Protein AF-A0A1G8UGT9-F1 (afdb_monomer_lite)

pLDDT: mean 77.92, std 15.44, range [37.56, 92.5]

Secondary structure (DSSP, 8-state):
--------SEEEEEEBSSS--EEEEEE-TTS-B-STTS-HHHHHHHHHHHHTBTTTBPPPEEEE--------

Radius of gyration: 13.97 Å; chains: 1; bounding box: 35×25×42 Å

Structure (mmCIF, N/CA/C/O backbone):
data_AF-A0A1G8UGT9-F1
#
_entry.id   AF-A0A1G8UGT9-F1
#
loop_
_atom_site.group_PDB
_atom_site.id
_atom_site.type_symbol
_atom_site.label_atom_id
_atom_site.label_alt_id
_atom_site.label_comp_id
_atom_site.label_asym_id
_atom_site.label_entity_id
_atom_site.label_seq_id
_atom_site.pdbx_PDB_ins_code
_atom_site.Cartn_x
_atom_site.Cartn_y
_atom_site.Cartn_z
_atom_site.occupancy
_atom_site.B_iso_or_equiv
_atom_site.auth_seq_id
_atom_site.auth_comp_id
_atom_site.auth_asym_id
_atom_site.auth_atom_id
_atom_site.pdbx_PDB_model_num
ATOM 1 N N . MET A 1 1 ? -22.349 8.343 21.849 1.00 42.84 1 MET A N 1
ATOM 2 C CA . MET A 1 1 ? -21.511 7.125 21.906 1.00 42.84 1 MET A CA 1
ATOM 3 C C . MET A 1 1 ? -20.408 7.266 20.860 1.00 42.84 1 MET A C 1
ATOM 5 O O . MET A 1 1 ? -20.677 7.074 19.683 1.00 42.84 1 MET A O 1
ATOM 9 N N . MET A 1 2 ? -19.212 7.718 21.248 1.00 45.81 2 MET A N 1
ATOM 10 C CA . MET A 1 2 ? -18.072 7.850 20.328 1.00 45.81 2 MET A CA 1
ATOM 11 C C . MET A 1 2 ? -17.411 6.481 20.177 1.00 45.81 2 MET A C 1
ATOM 13 O O . MET A 1 2 ? -16.824 5.963 21.123 1.00 45.81 2 MET A O 1
ATOM 17 N N . ARG A 1 3 ? -17.557 5.870 18.999 1.00 48.62 3 ARG A N 1
ATOM 18 C CA . ARG A 1 3 ? -16.822 4.660 18.627 1.00 48.62 3 ARG A CA 1
ATOM 19 C C . ARG A 1 3 ? -15.344 5.053 18.542 1.00 48.62 3 ARG A C 1
ATOM 21 O O . ARG A 1 3 ? -15.000 5.912 17.735 1.00 48.62 3 ARG A O 1
ATOM 28 N N . ALA A 1 4 ? -14.505 4.493 19.416 1.00 51.78 4 ALA A N 1
ATOM 29 C CA . ALA A 1 4 ? -13.057 4.675 19.352 1.00 51.78 4 ALA A CA 1
ATOM 30 C C . ALA A 1 4 ? -12.567 4.321 17.935 1.00 51.78 4 ALA A C 1
ATOM 32 O O . ALA A 1 4 ? -13.132 3.400 17.331 1.00 51.78 4 ALA A O 1
ATOM 33 N N . PRO A 1 5 ? -11.568 5.030 17.375 1.00 50.41 5 PRO A N 1
ATOM 34 C CA . PRO A 1 5 ? -11.024 4.665 16.078 1.00 50.41 5 PRO A CA 1
ATOM 35 C C . PRO A 1 5 ? -10.462 3.253 16.210 1.00 50.41 5 PRO A C 1
ATOM 37 O O . PRO A 1 5 ? -9.481 3.027 16.9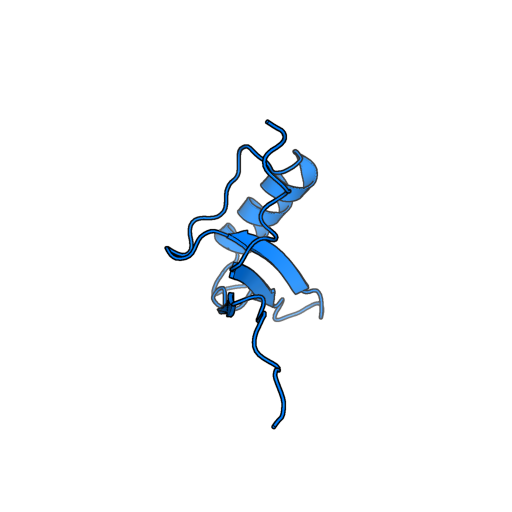19 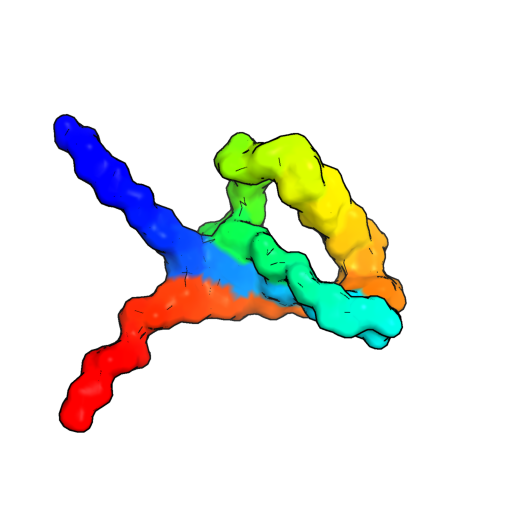1.00 50.41 5 PRO A O 1
ATOM 40 N N . VAL A 1 6 ? -11.131 2.291 15.576 1.00 57.28 6 VAL A N 1
ATOM 41 C CA . VAL A 1 6 ? -10.632 0.926 15.455 1.00 57.28 6 VAL A CA 1
ATOM 42 C C . VAL A 1 6 ? -9.319 1.073 14.703 1.00 57.28 6 VAL A C 1
ATOM 44 O O . VAL A 1 6 ? -9.322 1.397 13.515 1.00 57.28 6 VAL A O 1
ATOM 47 N N . LYS A 1 7 ? -8.189 0.951 15.410 1.00 55.50 7 LYS A N 1
ATOM 48 C CA . LYS A 1 7 ? -6.881 0.884 14.757 1.00 55.50 7 LYS A CA 1
ATOM 49 C C . LYS A 1 7 ? -7.008 -0.179 13.669 1.00 55.50 7 LYS A C 1
ATOM 51 O O . LYS A 1 7 ? -7.585 -1.228 13.967 1.00 55.50 7 LYS A O 1
ATOM 56 N N . PRO A 1 8 ? -6.556 0.074 12.430 1.00 61.44 8 PRO A N 1
ATOM 57 C CA . PRO A 1 8 ? -6.696 -0.911 11.375 1.00 61.44 8 PRO A CA 1
ATOM 58 C C . PRO A 1 8 ? -5.984 -2.176 11.844 1.00 61.44 8 PRO A C 1
ATOM 60 O O . PRO A 1 8 ? -4.759 -2.210 11.952 1.00 61.44 8 PRO A O 1
ATOM 63 N N . ALA A 1 9 ? -6.776 -3.193 12.188 1.00 75.25 9 ALA A N 1
ATOM 64 C CA . ALA A 1 9 ? -6.267 -4.458 12.695 1.00 75.25 9 ALA A CA 1
ATOM 65 C C . ALA A 1 9 ? -5.409 -5.153 11.638 1.00 75.25 9 ALA A C 1
ATOM 67 O O . ALA A 1 9 ? -4.643 -6.044 11.979 1.00 75.25 9 ALA A O 1
ATOM 68 N N . TYR A 1 10 ? -5.505 -4.724 10.376 1.00 83.44 10 TYR A N 1
ATOM 69 C CA . TYR A 1 10 ? -4.720 -5.236 9.273 1.00 83.44 10 TYR A CA 1
ATOM 70 C C . TYR A 1 10 ? -4.200 -4.102 8.391 1.00 83.44 10 TYR A C 1
ATOM 72 O O . TYR A 1 10 ? -4.874 -3.101 8.142 1.00 83.44 10 TYR A O 1
ATOM 80 N N . VAL A 1 11 ? -2.994 -4.276 7.864 1.00 87.31 11 VAL A N 1
ATOM 81 C CA . VAL A 1 11 ? -2.389 -3.362 6.895 1.00 87.31 11 VAL A CA 1
ATOM 82 C C . VAL A 1 11 ? -1.890 -4.140 5.688 1.00 87.31 11 VAL A C 1
ATOM 84 O O . VAL A 1 11 ? -1.220 -5.162 5.824 1.00 87.31 11 VAL A O 1
ATOM 87 N N . ALA A 1 12 ? -2.220 -3.650 4.498 1.00 89.19 12 ALA A N 1
ATOM 88 C CA . ALA A 1 12 ? -1.709 -4.166 3.242 1.00 89.19 12 ALA A CA 1
ATOM 89 C C . ALA A 1 12 ? -0.412 -3.431 2.912 1.00 89.19 12 ALA A C 1
ATOM 91 O O . ALA A 1 12 ? -0.435 -2.239 2.589 1.00 89.19 12 ALA A O 1
ATOM 92 N N . ARG A 1 13 ? 0.719 -4.133 3.009 1.00 89.69 13 ARG A N 1
ATOM 93 C CA . ARG A 1 13 ? 2.038 -3.573 2.719 1.00 89.69 13 ARG A CA 1
ATOM 94 C C . ARG A 1 13 ? 2.518 -3.979 1.333 1.00 89.69 13 ARG A C 1
ATOM 96 O O . ARG A 1 13 ? 2.652 -5.163 1.039 1.00 89.69 13 ARG A O 1
ATOM 103 N N . TYR A 1 14 ? 2.828 -2.982 0.515 1.00 90.12 14 TYR A N 1
ATOM 104 C CA . TYR A 1 14 ? 3.447 -3.115 -0.796 1.00 90.12 14 TYR A CA 1
ATOM 105 C C . TYR A 1 14 ? 4.913 -2.696 -0.698 1.00 90.12 14 TYR A C 1
ATOM 107 O O . TYR A 1 14 ? 5.219 -1.521 -0.497 1.00 90.12 14 TYR A O 1
ATOM 115 N N . SER A 1 15 ? 5.826 -3.651 -0.846 1.00 89.06 15 SER A N 1
ATOM 116 C CA . SER A 1 15 ? 7.265 -3.379 -0.890 1.00 89.06 15 SER A CA 1
ATOM 117 C C . SER A 1 15 ? 7.701 -3.1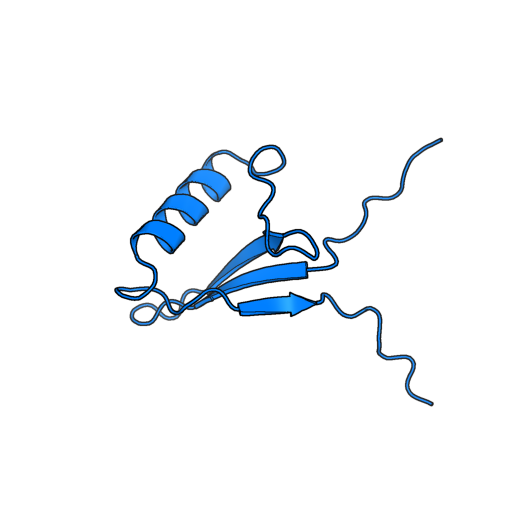18 -2.332 1.00 89.06 15 SER A C 1
ATOM 119 O O . SER A 1 15 ? 7.453 -3.950 -3.207 1.00 89.06 15 SER A O 1
ATOM 121 N N . SER A 1 16 ? 8.339 -1.975 -2.595 1.00 88.06 16 SER A N 1
ATOM 122 C CA . SER A 1 16 ? 8.956 -1.707 -3.900 1.00 88.06 16 SER A CA 1
ATOM 123 C C . SER A 1 16 ? 10.157 -2.617 -4.104 1.00 88.06 16 SER A C 1
ATOM 125 O O . SER A 1 16 ? 10.994 -2.748 -3.215 1.00 88.06 16 SER A O 1
ATOM 127 N N . LEU A 1 17 ? 10.281 -3.177 -5.301 1.00 83.69 17 LEU A N 1
ATOM 128 C CA . LEU A 1 17 ? 11.410 -4.031 -5.672 1.00 83.69 17 LEU A CA 1
ATOM 129 C C . LEU A 1 17 ? 12.638 -3.223 -6.116 1.00 83.69 17 LEU A C 1
ATOM 131 O O . LEU A 1 17 ? 13.754 -3.717 -6.034 1.00 83.69 17 LEU A O 1
ATOM 135 N N . PHE A 1 18 ? 12.436 -1.982 -6.568 1.00 81.94 18 PHE A N 1
ATOM 136 C CA . PHE A 1 18 ? 13.490 -1.180 -7.201 1.00 81.94 18 PHE A CA 1
ATOM 137 C C . PHE A 1 18 ? 13.975 0.006 -6.365 1.00 81.94 18 PHE A C 1
ATOM 139 O O . PHE A 1 18 ? 15.147 0.352 -6.420 1.00 81.94 18 PHE A O 1
ATOM 146 N N . ASN A 1 19 ? 13.082 0.643 -5.602 1.00 71.75 19 ASN A N 1
ATOM 147 C CA . ASN A 1 19 ? 13.334 1.978 -5.044 1.00 71.75 19 ASN A CA 1
ATOM 148 C C . ASN A 1 19 ? 13.383 2.021 -3.508 1.00 71.75 19 ASN A C 1
ATOM 150 O O . ASN A 1 19 ? 13.344 3.103 -2.930 1.00 71.75 19 ASN A O 1
ATOM 154 N N . GLY A 1 20 ? 13.372 0.859 -2.841 1.00 77.19 20 GLY A N 1
ATOM 155 C CA . GLY A 1 20 ? 13.388 0.742 -1.374 1.00 77.19 20 GLY A CA 1
ATOM 156 C C . GLY A 1 20 ? 12.166 1.321 -0.643 1.00 77.19 20 GLY A C 1
ATOM 157 O O . GLY A 1 20 ? 12.091 1.234 0.575 1.00 77.19 20 GLY A O 1
ATOM 158 N N . GLY A 1 21 ? 11.202 1.908 -1.359 1.00 82.88 21 GLY A N 1
ATOM 159 C CA . GLY A 1 21 ? 9.993 2.479 -0.771 1.00 82.88 21 GLY A CA 1
ATOM 160 C C . GLY A 1 21 ? 8.962 1.412 -0.409 1.00 82.88 21 GLY A C 1
ATOM 161 O O . GLY A 1 21 ? 8.710 0.488 -1.185 1.00 82.88 21 GLY A O 1
ATOM 162 N N . GLU A 1 22 ? 8.307 1.569 0.734 1.00 85.81 22 GLU A N 1
ATOM 163 C CA . GLU A 1 22 ? 7.185 0.731 1.151 1.00 85.81 22 GLU A CA 1
ATOM 164 C C . GLU A 1 22 ? 5.912 1.558 1.298 1.00 85.81 22 GLU A C 1
ATOM 166 O O . GLU A 1 22 ? 5.931 2.682 1.800 1.00 85.81 22 GLU A O 1
ATOM 171 N N . LEU A 1 23 ? 4.797 1.002 0.833 1.00 88.25 23 LEU A N 1
ATOM 172 C CA . LEU A 1 23 ? 3.486 1.626 0.930 1.00 88.25 23 LEU A CA 1
ATOM 173 C C . LEU A 1 23 ? 2.580 0.739 1.769 1.00 88.25 23 LEU A C 1
ATOM 175 O O . LEU A 1 23 ? 2.294 -0.395 1.392 1.00 88.25 23 LEU A O 1
ATOM 179 N N . ALA A 1 24 ? 2.139 1.258 2.909 1.00 88.19 24 ALA A N 1
ATOM 180 C CA . ALA A 1 24 ? 1.200 0.583 3.789 1.00 88.19 24 ALA A CA 1
ATOM 181 C C . ALA A 1 24 ? -0.167 1.257 3.695 1.00 88.19 24 ALA A C 1
ATOM 183 O O . ALA A 1 24 ? -0.282 2.475 3.847 1.00 88.19 24 ALA A O 1
ATOM 184 N N . PHE A 1 25 ? -1.199 0.454 3.463 1.00 87.56 25 PHE A N 1
ATOM 185 C CA . PHE A 1 25 ? -2.582 0.913 3.425 1.00 87.56 25 PHE A CA 1
ATOM 186 C C . PHE A 1 25 ? -3.403 0.174 4.485 1.00 87.56 25 PHE A C 1
ATOM 188 O O . PHE A 1 25 ? -3.230 -1.038 4.639 1.00 87.56 25 PHE A O 1
ATOM 195 N N . PRO A 1 26 ? -4.297 0.862 5.212 1.00 85.88 26 PRO A N 1
ATOM 196 C CA . PRO A 1 26 ? -5.215 0.211 6.134 1.00 85.88 26 PRO A CA 1
ATOM 197 C C . PRO A 1 26 ? -6.121 -0.748 5.357 1.00 85.88 26 PRO A C 1
ATOM 199 O O . PRO A 1 26 ? -6.672 -0.398 4.311 1.00 85.88 26 PRO A O 1
ATOM 202 N N . CYS A 1 27 ? -6.262 -1.970 5.855 1.00 84.88 27 CYS A N 1
ATOM 203 C CA . CYS A 1 27 ? -7.147 -2.962 5.267 1.00 84.88 27 CYS A CA 1
ATOM 204 C C . CYS A 1 27 ? -7.937 -3.698 6.348 1.00 84.88 27 CYS A C 1
ATOM 206 O O . CYS A 1 27 ? -7.602 -3.679 7.530 1.00 84.88 27 CYS A O 1
ATOM 208 N N . ASP A 1 28 ? -9.022 -4.326 5.928 1.00 81.50 28 ASP A N 1
ATOM 209 C CA . ASP A 1 28 ? -9.843 -5.170 6.784 1.00 81.50 28 ASP A CA 1
ATOM 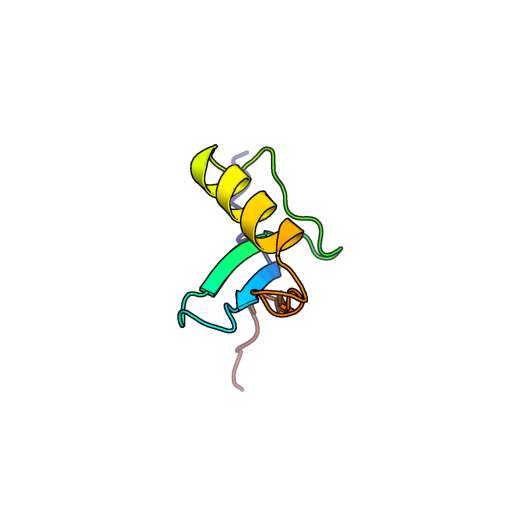210 C C . ASP A 1 28 ? -9.287 -6.607 6.862 1.00 81.50 28 ASP A C 1
ATOM 212 O O . ASP A 1 28 ? -8.444 -6.996 6.050 1.00 81.50 28 ASP A O 1
ATOM 216 N N . ALA A 1 29 ? -9.805 -7.436 7.777 1.00 75.00 29 ALA A N 1
ATOM 217 C CA . ALA A 1 29 ? -9.445 -8.855 7.926 1.00 75.00 29 ALA A CA 1
ATOM 218 C C . ALA A 1 29 ? -9.571 -9.664 6.623 1.00 75.00 29 ALA A C 1
ATOM 220 O O . ALA A 1 29 ? -8.899 -10.674 6.427 1.00 75.00 29 ALA A O 1
ATOM 221 N N . ARG A 1 30 ? -10.425 -9.207 5.700 1.00 75.00 30 ARG A N 1
ATOM 222 C CA . ARG A 1 30 ? -10.601 -9.808 4.369 1.00 75.00 30 ARG A CA 1
ATOM 223 C C . ARG A 1 30 ? -9.584 -9.323 3.324 1.00 75.00 30 ARG A C 1
ATOM 225 O O . ARG A 1 30 ? -9.746 -9.641 2.149 1.00 75.00 30 ARG A O 1
ATOM 232 N N . GLY A 1 31 ? -8.598 -8.509 3.709 1.00 75.69 31 GLY A N 1
ATOM 233 C CA . GLY A 1 31 ? -7.621 -7.894 2.803 1.00 75.69 31 GLY A CA 1
ATOM 234 C C . GLY A 1 31 ? -8.209 -6.796 1.909 1.00 75.69 31 GLY A C 1
ATOM 235 O O . GLY A 1 31 ? -7.611 -6.424 0.899 1.00 75.69 31 GLY A O 1
ATOM 236 N N . ARG A 1 32 ? -9.398 -6.276 2.246 1.00 81.19 32 ARG A N 1
ATOM 237 C CA . ARG A 1 32 ? -10.017 -5.161 1.517 1.00 81.19 32 ARG A CA 1
ATOM 238 C C . ARG A 1 32 ? -9.494 -3.844 2.067 1.00 81.19 32 ARG A C 1
ATOM 240 O O . ARG A 1 32 ? -9.692 -3.545 3.238 1.00 81.19 32 ARG A O 1
ATOM 247 N N . VAL A 1 33 ? -8.822 -3.082 1.213 1.00 84.62 33 VAL A N 1
ATOM 248 C CA . VAL A 1 33 ? -8.403 -1.712 1.513 1.00 84.62 33 VAL A CA 1
ATOM 249 C C . VAL A 1 33 ? -9.617 -0.802 1.386 1.00 84.62 33 VAL A C 1
ATOM 251 O O . VAL A 1 33 ? -10.290 -0.814 0.353 1.00 84.62 33 VAL A O 1
ATOM 254 N N . ASP A 1 34 ? -9.892 -0.036 2.436 1.00 83.44 34 ASP A N 1
ATOM 255 C CA . ASP A 1 34 ? -10.964 0.950 2.426 1.00 83.44 34 ASP A CA 1
ATOM 256 C C . ASP A 1 34 ? -10.495 2.202 1.678 1.00 83.44 34 ASP A C 1
ATOM 258 O O . ASP A 1 34 ? -9.705 2.996 2.182 1.00 83.44 34 ASP A O 1
ATOM 262 N N . LEU A 1 35 ? -10.924 2.337 0.422 1.00 82.69 35 LEU A N 1
ATOM 263 C CA . LEU A 1 35 ? -10.578 3.493 -0.405 1.00 82.69 35 LEU A CA 1
ATOM 264 C C . LEU A 1 35 ? -11.329 4.747 0.034 1.00 82.69 35 LEU A C 1
ATOM 266 O O . LEU A 1 35 ? -10.806 5.844 -0.142 1.00 82.69 35 LEU A O 1
ATOM 270 N N . ASP A 1 36 ? -12.524 4.596 0.602 1.00 81.50 36 ASP A N 1
ATOM 271 C CA . ASP A 1 36 ? -13.375 5.719 0.987 1.00 81.50 36 ASP A CA 1
ATOM 272 C C . ASP A 1 36 ? -12.736 6.545 2.113 1.00 81.50 36 ASP A C 1
ATOM 274 O O . ASP A 1 36 ? -12.581 7.759 1.974 1.00 81.50 36 ASP A O 1
ATOM 278 N N . GLY A 1 37 ? -12.200 5.881 3.138 1.00 79.06 37 GLY A N 1
ATOM 279 C CA . GLY A 1 37 ? -11.454 6.499 4.233 1.00 79.06 37 GLY A CA 1
ATOM 280 C C . GLY A 1 37 ? -10.041 6.974 3.878 1.00 79.06 37 GLY A C 1
ATOM 281 O O . GLY A 1 37 ? -9.381 7.596 4.712 1.00 79.06 37 GLY A O 1
ATOM 282 N N . LEU A 1 38 ? -9.549 6.707 2.662 1.00 83.75 38 LEU A N 1
ATOM 283 C CA . LEU A 1 38 ? -8.241 7.177 2.202 1.00 83.75 38 LEU A CA 1
ATOM 284 C C . LEU A 1 38 ? -8.335 8.558 1.550 1.00 83.75 38 LEU A C 1
ATOM 286 O O . LEU A 1 38 ? -9.226 8.828 0.748 1.00 83.75 38 LEU A O 1
ATOM 290 N N . SER A 1 39 ? -7.339 9.408 1.809 1.00 86.12 39 SER A N 1
ATOM 291 C CA . SER A 1 39 ? -7.146 10.655 1.061 1.00 86.12 39 SER A CA 1
ATOM 292 C C . SER A 1 39 ? -6.818 10.385 -0.409 1.00 86.12 39 SER A C 1
ATOM 294 O O . SER A 1 39 ? -6.226 9.359 -0.750 1.00 86.12 39 SER A O 1
ATOM 296 N N . GLU A 1 40 ? -7.110 11.348 -1.281 1.00 88.69 40 GLU A N 1
ATOM 297 C CA . GLU A 1 40 ? -6.894 11.254 -2.733 1.00 88.69 40 GLU A CA 1
ATOM 298 C C . GLU A 1 40 ? -5.470 10.816 -3.099 1.00 88.69 40 GLU A C 1
ATOM 300 O O . GLU A 1 40 ? -5.278 9.895 -3.895 1.00 88.69 40 GLU A O 1
ATOM 305 N N . ARG A 1 41 ? -4.460 11.393 -2.435 1.00 88.50 41 ARG A N 1
ATOM 306 C CA . ARG A 1 41 ? -3.054 11.011 -2.627 1.00 88.50 41 ARG A CA 1
ATOM 307 C C . ARG A 1 41 ? -2.808 9.537 -2.300 1.00 88.50 41 ARG A C 1
ATOM 309 O O . ARG A 1 41 ? -2.095 8.859 -3.035 1.00 88.50 41 ARG A O 1
ATOM 316 N N . ALA A 1 42 ? -3.399 9.032 -1.220 1.00 88.06 42 ALA A N 1
ATOM 317 C CA . ALA A 1 42 ? -3.232 7.646 -0.804 1.00 88.06 42 ALA A CA 1
ATOM 318 C C . ALA A 1 42 ? -3.979 6.680 -1.738 1.00 88.06 42 ALA A C 1
ATOM 320 O O . ALA A 1 42 ? -3.421 5.645 -2.097 1.00 88.06 42 ALA A O 1
ATOM 321 N N . ARG A 1 43 ? -5.1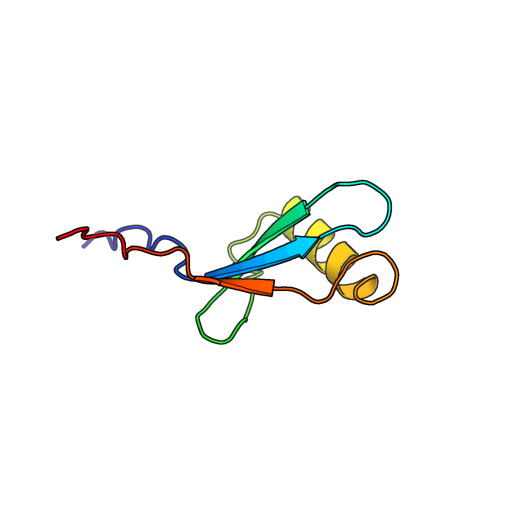74 7.050 -2.224 1.00 90.62 43 ARG A N 1
ATOM 322 C CA . ARG A 1 43 ? -5.888 6.294 -3.270 1.00 90.62 43 ARG A CA 1
ATOM 323 C C . ARG A 1 43 ? -5.043 6.176 -4.537 1.00 90.62 43 ARG A C 1
ATOM 325 O O . ARG A 1 43 ? -4.864 5.076 -5.053 1.00 90.62 43 ARG A O 1
ATOM 332 N N . ASN A 1 44 ? -4.467 7.284 -5.006 1.00 92.50 44 ASN A N 1
ATOM 333 C CA . ASN A 1 44 ? -3.632 7.284 -6.207 1.00 92.50 44 ASN A CA 1
ATOM 334 C C . ASN A 1 44 ? -2.397 6.385 -6.038 1.00 92.50 44 ASN A C 1
ATOM 336 O O . ASN A 1 44 ? -2.042 5.626 -6.937 1.00 92.50 44 ASN A O 1
ATOM 340 N N . ASN A 1 45 ? -1.779 6.424 -4.856 1.00 90.31 45 ASN A N 1
ATOM 341 C CA . ASN A 1 45 ? -0.629 5.587 -4.532 1.00 90.31 45 ASN A CA 1
ATOM 342 C C . ASN A 1 45 ? -0.998 4.096 -4.430 1.00 90.31 45 ASN A C 1
ATOM 344 O O . ASN A 1 45 ? -0.224 3.239 -4.852 1.00 90.31 45 ASN A O 1
ATOM 348 N N . TYR A 1 46 ? -2.192 3.780 -3.920 1.00 90.56 46 TYR A N 1
ATOM 349 C CA . TYR A 1 46 ? -2.724 2.418 -3.900 1.00 90.56 46 TYR A CA 1
ATOM 350 C C . TYR A 1 46 ? -2.944 1.878 -5.316 1.00 90.56 46 TYR A C 1
ATOM 352 O O . TYR A 1 46 ? -2.499 0.773 -5.625 1.00 90.56 46 TYR A O 1
ATOM 360 N N . PHE A 1 47 ? -3.581 2.656 -6.199 1.00 90.25 47 PHE A N 1
ATOM 361 C CA . PHE A 1 47 ? -3.770 2.249 -7.594 1.00 90.25 47 PHE A CA 1
ATOM 362 C C . PHE A 1 47 ? -2.435 2.055 -8.313 1.00 90.25 47 PHE A C 1
ATOM 364 O O . PHE A 1 47 ? -2.279 1.072 -9.035 1.00 90.25 47 PHE A O 1
ATOM 371 N N . TYR A 1 48 ? -1.462 2.935 -8.063 1.00 90.44 48 TYR A N 1
ATOM 372 C CA . TYR A 1 48 ? -0.109 2.808 -8.600 1.00 90.44 48 TYR A CA 1
ATOM 373 C C . TYR A 1 48 ? 0.569 1.508 -8.143 1.00 90.44 48 TYR A C 1
ATOM 375 O O . TYR A 1 48 ? 1.010 0.712 -8.975 1.00 90.44 48 TYR A O 1
ATOM 383 N N . ALA A 1 49 ? 0.578 1.238 -6.833 1.00 90.69 49 ALA A N 1
ATOM 384 C CA . ALA A 1 49 ? 1.158 0.019 -6.272 1.00 90.69 49 ALA A CA 1
ATOM 385 C C . ALA A 1 49 ? 0.458 -1.247 -6.792 1.00 90.69 49 ALA A C 1
ATOM 387 O O . ALA A 1 49 ? 1.114 -2.227 -7.151 1.00 90.69 49 ALA A O 1
ATOM 388 N N . ARG A 1 50 ? -0.877 -1.219 -6.897 1.00 88.69 50 ARG A N 1
ATOM 389 C CA . ARG A 1 50 ? -1.690 -2.338 -7.390 1.00 88.69 50 ARG A CA 1
ATOM 390 C C . ARG A 1 50 ? -1.47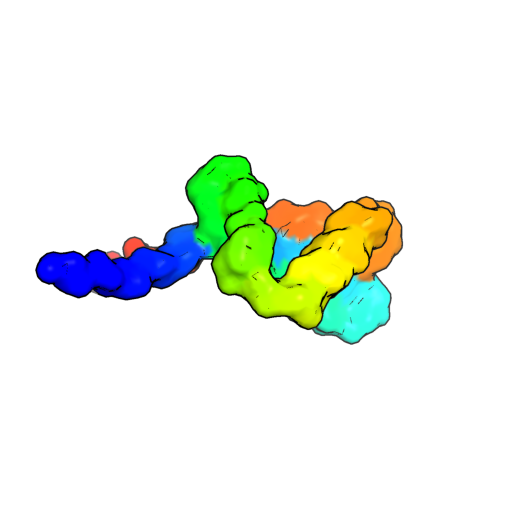8 -2.609 -8.879 1.00 88.69 50 ARG A C 1
ATOM 392 O O . ARG A 1 50 ? -1.365 -3.769 -9.261 1.00 88.69 50 ARG A O 1
ATOM 399 N N . ALA A 1 51 ? -1.390 -1.572 -9.710 1.00 91.88 51 ALA A N 1
ATOM 400 C CA . ALA A 1 51 ? -1.129 -1.714 -11.145 1.00 91.88 51 ALA A CA 1
ATOM 401 C C . ALA A 1 51 ? 0.273 -2.275 -11.432 1.00 91.88 51 ALA A C 1
ATOM 403 O O . ALA A 1 51 ? 0.487 -2.962 -12.432 1.00 91.88 51 ALA A O 1
ATOM 404 N N . LEU A 1 52 ? 1.227 -1.992 -10.543 1.00 90.00 52 LEU A N 1
ATOM 405 C CA . LEU A 1 52 ? 2.618 -2.416 -10.658 1.00 90.00 52 LEU A CA 1
ATOM 406 C C . LEU A 1 52 ? 2.975 -3.608 -9.755 1.00 90.00 52 LEU A C 1
ATOM 408 O O . LEU A 1 52 ? 4.148 -3.978 -9.660 1.00 90.00 52 LEU A O 1
ATOM 412 N N . THR A 1 53 ? 1.989 -4.238 -9.116 1.00 90.62 53 THR A N 1
ATOM 413 C CA . THR A 1 53 ? 2.191 -5.470 -8.343 1.00 90.62 53 THR A CA 1
ATOM 414 C C . THR A 1 53 ? 2.653 -6.596 -9.271 1.00 90.62 53 THR A C 1
ATOM 416 O O . THR A 1 53 ? 2.087 -6.801 -10.342 1.00 90.62 53 THR A O 1
ATOM 419 N N . GLY A 1 54 ? 3.709 -7.310 -8.881 1.00 85.50 54 GLY A N 1
ATOM 420 C CA . GLY A 1 54 ? 4.367 -8.335 -9.699 1.00 85.50 54 GLY A CA 1
ATOM 421 C C . GLY A 1 54 ? 5.291 -7.781 -10.791 1.00 85.50 54 GLY A C 1
ATOM 422 O O . GLY A 1 54 ? 5.899 -8.561 -11.516 1.00 85.50 54 GLY A O 1
ATOM 423 N N . ARG A 1 55 ? 5.405 -6.452 -10.916 1.00 87.94 55 ARG A N 1
ATOM 424 C CA . ARG A 1 55 ? 6.305 -5.780 -11.869 1.00 87.94 55 ARG A CA 1
ATOM 425 C C . ARG A 1 55 ? 7.346 -4.936 -11.145 1.00 87.94 55 ARG A C 1
ATOM 427 O O . ARG A 1 55 ? 8.533 -5.188 -11.285 1.00 87.94 55 ARG A O 1
ATOM 434 N N . ALA A 1 56 ? 6.890 -3.956 -10.364 1.00 87.25 56 ALA A N 1
ATOM 435 C CA . ALA A 1 56 ? 7.730 -3.046 -9.578 1.00 87.25 56 ALA A CA 1
ATOM 436 C C . ALA A 1 56 ? 7.455 -3.076 -8.074 1.00 87.25 56 ALA A C 1
ATOM 438 O O . ALA A 1 56 ? 8.282 -2.609 -7.291 1.00 87.25 56 ALA A O 1
ATOM 439 N N . PHE A 1 57 ? 6.334 -3.666 -7.670 1.00 88.81 57 PHE A N 1
ATOM 440 C CA . PHE A 1 57 ? 6.004 -3.932 -6.277 1.00 88.81 57 PHE A CA 1
ATOM 441 C C . PHE A 1 57 ? 5.816 -5.431 -6.068 1.00 88.81 57 PHE A C 1
ATOM 443 O O . PHE A 1 57 ? 5.297 -6.127 -6.942 1.00 88.81 57 PHE A O 1
ATOM 450 N N . ALA A 1 58 ? 6.223 -5.928 -4.905 1.00 88.62 58 ALA A N 1
ATOM 451 C CA . ALA A 1 58 ? 5.914 -7.285 -4.478 1.00 88.62 58 ALA A CA 1
ATOM 452 C C . ALA A 1 58 ? 4.401 -7.461 -4.245 1.00 88.62 58 ALA A C 1
ATOM 454 O O . ALA A 1 58 ? 3.656 -6.484 -4.124 1.00 88.62 58 ALA A O 1
ATOM 455 N N . ALA A 1 59 ? 3.950 -8.717 -4.169 1.00 88.06 59 ALA A N 1
ATOM 456 C CA . ALA A 1 59 ? 2.585 -9.023 -3.754 1.00 88.06 59 ALA A CA 1
ATOM 457 C C . ALA A 1 59 ? 2.291 -8.392 -2.376 1.00 88.06 59 ALA A C 1
ATOM 459 O O . ALA A 1 59 ? 3.168 -8.418 -1.507 1.00 88.06 59 ALA A O 1
ATOM 460 N N . PRO A 1 60 ? 1.092 -7.815 -2.165 1.00 88.19 60 PRO A N 1
ATOM 461 C CA . PRO A 1 60 ? 0.765 -7.169 -0.905 1.00 88.19 60 PRO A CA 1
ATOM 462 C C . PRO A 1 60 ? 0.785 -8.179 0.235 1.00 88.19 60 PRO A C 1
ATOM 464 O O . PRO A 1 60 ? 0.098 -9.201 0.188 1.00 88.19 60 PRO A O 1
ATOM 467 N N . VAL A 1 61 ? 1.537 -7.863 1.282 1.00 89.25 61 VAL A N 1
ATOM 468 C CA . VAL A 1 61 ? 1.565 -8.662 2.505 1.00 89.25 61 VAL A CA 1
ATOM 469 C C . VAL A 1 61 ? 0.577 -8.053 3.485 1.00 89.25 61 VAL A C 1
ATOM 471 O O . VAL A 1 61 ? 0.709 -6.886 3.858 1.00 89.25 61 VAL A O 1
ATOM 474 N N . ILE A 1 62 ? -0.421 -8.838 3.887 1.00 87.12 62 ILE A N 1
ATOM 475 C CA . ILE A 1 62 ? -1.381 -8.433 4.912 1.00 87.12 62 ILE A CA 1
ATOM 476 C C . ILE A 1 62 ? -0.765 -8.730 6.275 1.00 87.12 62 ILE A C 1
ATOM 478 O O . ILE A 1 62 ? -0.555 -9.890 6.626 1.00 87.12 62 ILE A O 1
ATOM 482 N N . MET A 1 63 ? -0.461 -7.685 7.037 1.00 84.75 63 MET A N 1
ATOM 483 C CA . MET A 1 63 ? 0.036 -7.816 8.403 1.00 84.75 63 MET A CA 1
ATOM 484 C C . MET A 1 63 ? -1.075 -7.454 9.370 1.00 84.75 63 MET A C 1
ATOM 486 O O . MET A 1 63 ? -1.674 -6.389 9.240 1.00 84.75 63 MET A O 1
ATOM 490 N N . ALA A 1 64 ? -1.333 -8.320 10.347 1.00 79.81 64 ALA A N 1
ATOM 491 C CA . ALA A 1 64 ? -2.156 -7.941 11.479 1.00 79.81 64 ALA A CA 1
ATOM 492 C C . ALA A 1 64 ? -1.377 -6.917 12.323 1.00 79.81 64 ALA A C 1
ATOM 494 O O . ALA A 1 64 ? -0.238 -7.177 12.718 1.00 79.81 64 ALA A O 1
ATOM 495 N N . GLY A 1 65 ? -1.966 -5.752 12.582 1.00 66.56 65 GLY A N 1
ATOM 496 C CA . GLY A 1 65 ? -1.473 -4.781 13.552 1.00 66.56 65 GLY A CA 1
ATOM 497 C C . GLY A 1 65 ? -1.656 -5.369 14.944 1.00 66.56 65 GLY A C 1
ATOM 498 O O . GLY A 1 65 ? -2.674 -5.135 15.584 1.00 66.56 65 GLY A O 1
ATOM 499 N N . GLY A 1 66 ? -0.716 -6.220 15.352 1.00 53.44 66 GLY A N 1
ATOM 500 C CA . GLY A 1 66 ? -0.829 -7.025 16.558 1.00 53.44 66 GLY A CA 1
ATOM 501 C C . GLY A 1 66 ? -1.045 -6.175 17.805 1.00 53.44 66 GLY A C 1
ATOM 502 O O . GLY A 1 66 ? -0.131 -5.505 18.275 1.00 53.44 66 GLY A O 1
ATOM 503 N N . GLU A 1 67 ? -2.229 -6.284 18.398 1.00 49.06 67 GLU A N 1
ATOM 504 C CA . GLU A 1 67 ? -2.365 -6.211 19.846 1.00 49.06 67 GLU A CA 1
ATOM 505 C C . GLU A 1 67 ? -2.194 -7.646 20.356 1.00 49.06 67 GLU A C 1
ATOM 507 O O . GLU A 1 67 ? -3.126 -8.441 20.395 1.00 49.06 67 GLU A O 1
ATOM 512 N N . GLY A 1 68 ? -0.941 -8.035 20.585 1.00 47.97 68 GLY A N 1
ATOM 513 C CA . GLY A 1 68 ? -0.584 -9.424 20.864 1.00 47.97 68 GLY A CA 1
ATOM 514 C C . GLY A 1 68 ? 0.837 -9.567 21.388 1.00 47.97 68 GLY A C 1
ATOM 515 O O . GLY A 1 68 ? 1.574 -10.439 20.950 1.00 47.97 68 GLY A O 1
ATOM 516 N N . SER A 1 69 ? 1.241 -8.681 22.298 1.00 44.16 69 SER A N 1
ATOM 517 C CA . SER A 1 69 ? 2.418 -8.891 23.143 1.00 44.16 69 SER A CA 1
ATOM 518 C C . SER A 1 69 ? 2.042 -8.654 24.605 1.00 44.16 69 SER A C 1
ATOM 520 O O . SER A 1 69 ? 2.635 -7.821 25.287 1.00 44.16 69 SER A O 1
ATOM 522 N N . ALA A 1 70 ? 1.064 -9.413 25.103 1.00 48.25 70 ALA A N 1
ATOM 523 C CA . ALA A 1 70 ? 1.093 -9.809 26.504 1.00 48.25 70 ALA A CA 1
ATOM 524 C C . ALA A 1 70 ? 2.193 -10.875 26.615 1.00 48.25 70 ALA A C 1
ATOM 526 O O . ALA A 1 70 ? 1.962 -12.060 26.387 1.00 48.25 70 ALA A O 1
ATOM 527 N N . ARG A 1 71 ? 3.429 -10.420 26.832 1.00 52.88 71 ARG A N 1
ATOM 528 C CA . ARG A 1 71 ? 4.505 -11.291 27.307 1.00 52.88 71 ARG A CA 1
ATOM 529 C C . ARG A 1 71 ? 4.118 -11.743 28.719 1.00 52.88 71 ARG A C 1
ATOM 531 O O . ARG A 1 71 ? 3.784 -10.886 29.535 1.00 52.88 71 ARG A O 1
ATOM 538 N N . CYS A 1 72 ? 4.116 -13.055 28.950 1.00 37.56 72 CYS A N 1
ATOM 539 C CA . CYS A 1 72 ? 4.046 -13.658 30.280 1.00 37.56 72 CYS A CA 1
ATOM 540 C C . CYS A 1 72 ? 5.290 -13.321 31.109 1.00 37.56 72 CYS A C 1
ATOM 542 O O . CYS A 1 72 ? 6.358 -13.092 30.490 1.00 37.56 72 CYS A O 1
#

Sequence (72 aa):
MMRAPVKPAYVARYSSLFNGGELAFPCDARGRVDLDGLSERARNNYFYARALTGRAFAAPVIMAGGEGSARC

Foldseek 3Di:
DDDDPPDLQKWWWKAFPPPRDIQIARDHPVRHGDLVPDDPVNNVVVVVSVVCDVPGIDGTDIDGPDPDPPPD